Protein AF-A0A841CSE5-F1 (afdb_monomer_lite)

Radius of gyration: 15.15 Å; chains: 1; bounding box: 31×30×45 Å

Sequence (124 aa):
MDRTRLGSWLMITLATVQALAVVLAGPAGSPMVIALALDAAAVGSATWLLRRPTHSRWPLTAWAAGFFGWHVTGLVTLAGIVTTGLDSLFVVAPQRELSTLYQAVLTTAAAFAVHFLLPRPARA

Foldseek 3Di:
DALLLVLLVLQLVLLVVQLVLCVQQNDDDDVNVVSNVLSVVSNVVSVVCVVPVVDQLVVNLVSLVVQLVVLVVLLCCLVVNDDDVCVSRQDSDPDSVVSNVSSVVSNVSSVSSNVSSDDDPDDD

Secondary structure (DSSP, 8-state):
--HHHHHHHHHHHHHHHHHHHHHHHSPTTHHHHHHHHHHHHHHHHHHHHHH-TTS-SHHHHHHHHHHHHHHHHHHHHHTTS---S-HHHH--SSSHHHHHHHHHHHHHHHHHHHHHHSPPPPP-

Structure (mmCIF, N/CA/C/O backbone):
data_AF-A0A84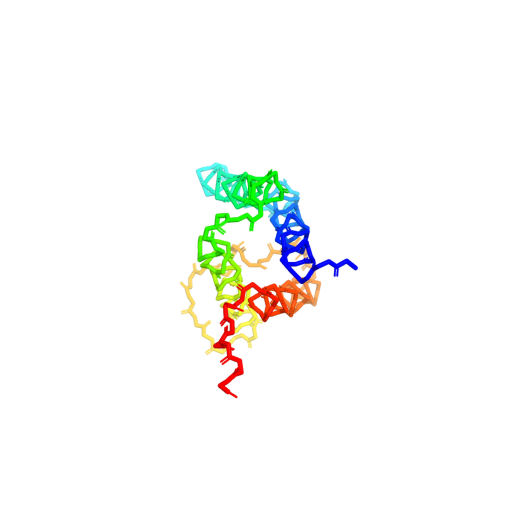1CSE5-F1
#
_entry.id   AF-A0A841CSE5-F1
#
loop_
_atom_site.group_PDB
_atom_site.id
_atom_site.type_symbol
_atom_site.label_atom_id
_atom_site.label_alt_id
_atom_site.label_comp_id
_atom_site.label_asym_id
_atom_site.label_entity_id
_atom_site.label_seq_id
_atom_site.pdbx_PDB_ins_code
_atom_site.Cartn_x
_atom_site.Cartn_y
_atom_site.Cartn_z
_atom_site.occupancy
_atom_site.B_is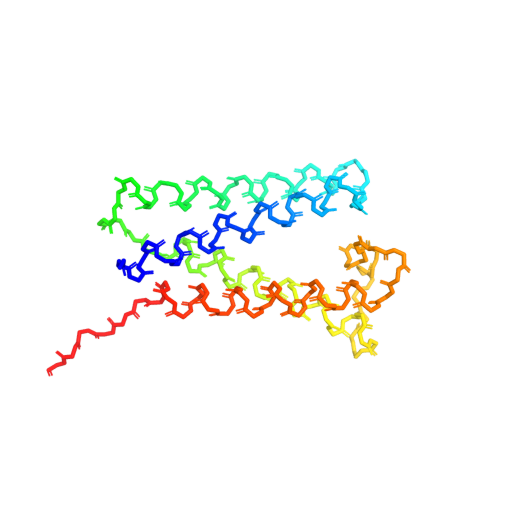o_or_equiv
_atom_site.auth_seq_id
_atom_site.auth_comp_id
_atom_site.auth_asym_id
_atom_site.auth_atom_id
_atom_site.pdbx_PDB_model_num
ATOM 1 N N . MET A 1 1 ? -2.733 1.755 -21.714 1.00 61.09 1 MET A N 1
ATOM 2 C CA . MET A 1 1 ? -1.657 2.238 -20.818 1.00 61.09 1 MET A CA 1
ATOM 3 C C . MET A 1 1 ? -0.687 1.090 -20.567 1.00 61.09 1 MET A C 1
ATOM 5 O O . MET A 1 1 ? -1.157 -0.025 -20.390 1.00 61.09 1 MET A O 1
ATOM 9 N N . ASP A 1 2 ? 0.628 1.326 -20.612 1.00 89.06 2 ASP A N 1
ATOM 10 C CA . ASP A 1 2 ? 1.640 0.295 -20.311 1.00 89.06 2 ASP A CA 1
ATOM 11 C C . ASP A 1 2 ? 1.491 -0.214 -18.860 1.00 89.06 2 ASP A C 1
ATOM 13 O O . ASP A 1 2 ? 1.165 0.563 -17.960 1.00 89.06 2 ASP A O 1
ATOM 17 N N . ARG A 1 3 ? 1.724 -1.510 -18.625 1.00 88.94 3 ARG A N 1
ATOM 18 C CA . ARG A 1 3 ? 1.612 -2.159 -17.308 1.00 88.94 3 ARG A CA 1
ATOM 19 C C . ARG A 1 3 ? 2.498 -1.513 -16.262 1.00 88.94 3 ARG A C 1
ATOM 21 O O . ARG A 1 3 ? 2.065 -1.355 -15.129 1.00 88.94 3 ARG A O 1
ATOM 28 N N . THR A 1 4 ? 3.704 -1.091 -16.632 1.00 91.50 4 THR A N 1
ATOM 29 C CA . THR A 1 4 ? 4.583 -0.381 -15.695 1.00 91.50 4 THR A CA 1
ATOM 30 C C . THR A 1 4 ? 3.977 0.940 -15.266 1.00 91.50 4 THR A C 1
ATOM 32 O O . THR A 1 4 ? 3.993 1.251 -14.084 1.00 91.50 4 THR A O 1
ATOM 35 N N . ARG A 1 5 ? 3.349 1.676 -16.190 1.00 93.50 5 ARG A N 1
ATOM 36 C CA . ARG A 1 5 ? 2.624 2.903 -15.843 1.00 93.50 5 ARG A CA 1
ATOM 37 C C . ARG A 1 5 ? 1.422 2.615 -14.946 1.00 93.50 5 ARG A C 1
ATOM 39 O O . ARG A 1 5 ? 1.216 3.352 -13.992 1.00 93.50 5 ARG A O 1
ATOM 46 N N . LEU A 1 6 ? 0.663 1.548 -15.218 1.00 94.81 6 LEU A N 1
ATOM 47 C CA . LEU A 1 6 ? -0.434 1.095 -14.348 1.00 94.81 6 LEU A CA 1
ATOM 48 C C . LEU A 1 6 ? 0.064 0.759 -12.937 1.00 94.81 6 LEU A C 1
ATOM 50 O O . LEU A 1 6 ? -0.482 1.275 -11.969 1.00 94.81 6 LEU A O 1
ATOM 54 N N . GLY A 1 7 ? 1.125 -0.042 -12.824 1.00 95.12 7 GLY A N 1
ATOM 55 C CA . GLY A 1 7 ? 1.738 -0.394 -11.545 1.00 95.12 7 GLY A CA 1
ATOM 56 C C . GLY A 1 7 ? 2.275 0.824 -10.792 1.00 95.12 7 GLY A C 1
ATOM 57 O O . GLY A 1 7 ? 2.033 0.955 -9.597 1.00 95.12 7 GLY A O 1
ATOM 58 N N . SER A 1 8 ? 2.935 1.758 -11.484 1.00 96.25 8 SER A N 1
ATOM 59 C CA . SER A 1 8 ? 3.413 3.005 -10.880 1.00 96.25 8 SER A CA 1
ATOM 60 C C . SER A 1 8 ? 2.279 3.888 -10.370 1.00 96.25 8 SER A C 1
ATOM 62 O O . SER A 1 8 ? 2.368 4.394 -9.256 1.00 96.25 8 SER A O 1
ATOM 64 N N . TRP A 1 9 ? 1.212 4.071 -11.152 1.00 97.50 9 TRP A N 1
ATOM 65 C CA . TRP A 1 9 ? 0.057 4.848 -10.704 1.00 97.50 9 TRP A CA 1
ATOM 66 C C . TRP A 1 9 ? -0.633 4.199 -9.511 1.00 97.50 9 TRP A C 1
ATOM 68 O O . TRP A 1 9 ? -0.943 4.892 -8.549 1.00 97.50 9 TRP A O 1
ATOM 78 N N . LEU A 1 10 ? -0.786 2.875 -9.530 1.00 97.00 10 LEU A N 1
ATOM 79 C CA . LEU A 1 10 ? -1.369 2.139 -8.414 1.00 97.00 10 LEU A CA 1
ATOM 80 C C . LEU A 1 10 ? -0.531 2.287 -7.137 1.00 97.00 10 LEU A C 1
ATOM 82 O O . LEU A 1 10 ? -1.095 2.477 -6.066 1.00 97.00 10 LEU A O 1
ATOM 86 N N . MET A 1 11 ? 0.800 2.295 -7.252 1.00 97.19 11 MET A N 1
ATOM 87 C CA . MET A 1 11 ? 1.697 2.577 -6.126 1.00 97.19 11 MET A CA 1
ATOM 88 C C . MET A 1 11 ? 1.553 3.993 -5.574 1.00 97.19 11 MET A C 1
ATOM 90 O O . MET A 1 11 ? 1.533 4.167 -4.359 1.00 97.19 11 MET A O 1
ATOM 94 N N . ILE A 1 12 ? 1.423 5.001 -6.442 1.00 98.12 12 ILE A N 1
ATOM 95 C CA . ILE A 1 12 ? 1.171 6.381 -6.005 1.00 98.12 12 ILE A CA 1
ATOM 96 C C . ILE A 1 12 ? -0.162 6.455 -5.261 1.00 98.12 12 ILE A C 1
ATOM 98 O O . ILE A 1 12 ? -0.229 7.053 -4.190 1.00 98.12 12 ILE A O 1
ATOM 102 N N . THR A 1 13 ? -1.208 5.826 -5.799 1.00 98.06 13 THR A N 1
ATOM 103 C CA . THR A 1 13 ? -2.526 5.775 -5.162 1.00 98.06 13 THR A CA 1
ATOM 104 C C . THR A 1 13 ? -2.463 5.088 -3.800 1.00 98.06 13 THR A C 1
ATOM 106 O O . THR A 1 13 ? -2.949 5.660 -2.833 1.00 98.06 13 THR A O 1
ATOM 109 N N . LEU A 1 14 ? -1.823 3.918 -3.697 1.00 97.75 14 LEU A N 1
ATOM 110 C CA . LEU A 1 14 ? -1.644 3.186 -2.437 1.00 97.75 14 LEU A CA 1
ATOM 111 C C . LEU A 1 14 ? -0.963 4.041 -1.368 1.00 97.75 14 LEU A C 1
ATOM 113 O O . LEU A 1 14 ? -1.531 4.251 -0.301 1.00 97.75 14 LEU A O 1
ATOM 117 N N . ALA A 1 15 ? 0.215 4.580 -1.686 1.00 97.88 15 ALA A N 1
ATOM 118 C CA . ALA A 1 15 ? 0.987 5.388 -0.750 1.00 97.88 15 ALA A CA 1
ATOM 119 C C . ALA A 1 15 ? 0.254 6.681 -0.364 1.00 97.88 15 ALA A C 1
ATOM 121 O O . ALA A 1 15 ? 0.327 7.115 0.778 1.00 97.88 15 ALA A O 1
ATOM 122 N N . THR A 1 16 ? -0.506 7.278 -1.285 1.00 98.12 16 THR A N 1
ATOM 123 C CA . THR A 1 16 ? -1.294 8.485 -0.996 1.00 98.12 16 THR A CA 1
ATOM 124 C C . THR A 1 16 ? -2.476 8.174 -0.081 1.00 98.12 16 THR A C 1
ATOM 126 O O . THR A 1 16 ? -2.722 8.906 0.872 1.00 98.12 16 THR A O 1
ATOM 129 N N . VAL A 1 17 ? -3.206 7.086 -0.339 1.00 97.94 17 VAL A N 1
ATOM 130 C CA . VAL A 1 17 ? -4.328 6.667 0.511 1.00 97.94 17 VAL A CA 1
ATOM 131 C C . VAL A 1 17 ? -3.830 6.278 1.905 1.00 97.94 17 VAL A C 1
ATOM 133 O O . VAL A 1 17 ? -4.445 6.681 2.891 1.00 97.94 17 VAL A O 1
ATOM 136 N N . GLN A 1 18 ? -2.695 5.577 2.003 1.00 96.81 18 GLN A N 1
ATOM 137 C CA . GLN A 1 18 ? -2.066 5.274 3.288 1.00 96.81 18 GLN A CA 1
ATOM 138 C C . GLN A 1 18 ? -1.609 6.540 4.018 1.00 96.81 18 GLN A C 1
ATOM 140 O O . GLN A 1 18 ? -1.946 6.706 5.188 1.00 96.81 18 GLN A O 1
ATOM 145 N N . ALA A 1 19 ? -0.933 7.467 3.337 1.00 96.88 19 ALA A N 1
ATOM 146 C CA . ALA A 1 19 ? -0.496 8.724 3.938 1.00 96.88 19 ALA A CA 1
ATOM 147 C C . ALA A 1 19 ? -1.681 9.539 4.480 1.00 96.88 19 ALA A C 1
ATOM 149 O O . ALA A 1 19 ? -1.611 10.084 5.581 1.00 96.88 19 ALA A O 1
ATOM 150 N N . LEU A 1 20 ? -2.799 9.584 3.745 1.00 96.50 20 LEU A N 1
ATOM 151 C CA . LEU A 1 20 ? -4.031 10.217 4.219 1.00 96.50 20 LEU A CA 1
ATOM 152 C C . LEU A 1 20 ? -4.589 9.508 5.457 1.00 96.50 20 LEU A C 1
ATOM 154 O O . LEU A 1 20 ? -4.941 10.180 6.423 1.00 96.50 20 LEU A O 1
ATOM 158 N N . ALA A 1 21 ? -4.629 8.174 5.472 1.00 95.25 21 ALA A N 1
ATOM 159 C CA . ALA A 1 21 ? -5.068 7.416 6.643 1.00 95.25 21 ALA A CA 1
ATOM 160 C C . ALA A 1 21 ? -4.172 7.683 7.867 1.00 95.25 21 ALA A C 1
ATOM 162 O O . ALA A 1 21 ? -4.679 7.892 8.966 1.00 95.25 21 ALA A O 1
ATOM 163 N N . VAL A 1 22 ? -2.853 7.763 7.671 1.00 93.94 22 VAL A N 1
ATOM 164 C CA . VAL A 1 22 ? -1.881 8.098 8.721 1.00 93.94 22 VAL A CA 1
ATOM 165 C C . VAL A 1 22 ? -2.101 9.513 9.261 1.00 93.94 22 VAL A C 1
ATOM 167 O O . VAL A 1 22 ? -2.071 9.706 10.471 1.00 93.94 22 VAL A O 1
ATOM 170 N N . VAL A 1 23 ? -2.356 10.503 8.401 1.00 94.81 23 VAL A N 1
ATOM 171 C CA . VAL A 1 23 ? -2.618 11.887 8.838 1.00 94.81 23 VAL A CA 1
ATOM 172 C C . VAL A 1 23 ? -3.945 12.011 9.584 1.00 94.81 23 VAL A C 1
ATOM 174 O O . VAL A 1 23 ? -4.030 12.759 10.554 1.00 94.81 23 VAL A O 1
ATOM 177 N N . LEU A 1 24 ? -4.983 11.312 9.124 1.00 93.44 24 LEU A N 1
ATOM 178 C CA . LEU A 1 24 ? -6.342 11.469 9.644 1.00 93.44 24 LEU A CA 1
ATOM 179 C C . LEU A 1 24 ? -6.621 10.619 10.887 1.00 93.44 24 LEU A C 1
ATOM 181 O O . LEU A 1 24 ? -7.436 11.013 11.717 1.00 93.44 24 LEU A O 1
ATOM 185 N N . ALA A 1 25 ? -5.983 9.455 10.997 1.00 90.69 25 ALA A N 1
ATOM 186 C CA . ALA A 1 25 ? -6.290 8.461 12.023 1.00 90.69 25 ALA A CA 1
ATOM 187 C C . ALA A 1 25 ? -5.051 7.793 12.636 1.00 90.69 25 ALA A C 1
ATOM 189 O O . ALA A 1 25 ? -5.182 7.014 13.579 1.00 90.69 25 ALA A O 1
ATOM 190 N N . GLY A 1 26 ? -3.856 8.065 12.109 1.00 83.56 26 GLY A N 1
ATOM 191 C CA . GLY A 1 26 ? -2.627 7.437 12.571 1.00 83.56 26 GLY A CA 1
ATOM 192 C C . GLY A 1 26 ? -2.136 7.964 13.925 1.00 83.56 26 GLY A C 1
ATOM 193 O O . GLY A 1 26 ? -2.539 9.033 14.391 1.00 83.56 26 GLY A O 1
ATOM 194 N N . PRO A 1 27 ? -1.223 7.223 14.571 1.00 81.56 27 PRO A N 1
ATOM 195 C CA . PRO A 1 27 ? -0.615 7.634 15.831 1.00 81.56 27 PRO A CA 1
ATOM 196 C C . PRO A 1 27 ? 0.293 8.854 15.642 1.00 81.56 27 PRO A C 1
ATOM 198 O O . PRO A 1 27 ? 1.209 8.835 14.821 1.00 81.56 27 PRO A O 1
ATOM 201 N N . ALA A 1 28 ? 0.093 9.896 16.448 1.00 84.25 28 ALA A N 1
ATOM 202 C CA . ALA A 1 28 ? 0.931 11.092 16.416 1.00 84.25 28 ALA A CA 1
ATOM 203 C C . ALA A 1 28 ? 2.396 10.803 16.809 1.00 84.25 28 ALA A C 1
ATOM 205 O O . ALA A 1 28 ? 2.706 9.848 17.522 1.00 84.25 28 ALA A O 1
ATOM 206 N N . GLY A 1 29 ? 3.310 11.678 16.382 1.00 89.50 29 GLY A N 1
ATOM 207 C CA . GLY A 1 29 ? 4.725 11.618 16.754 1.00 89.50 29 GLY A CA 1
ATOM 208 C C . GLY A 1 29 ? 5.590 10.832 15.768 1.00 89.50 29 GLY A C 1
ATOM 209 O O . GLY A 1 29 ? 5.372 10.877 14.556 1.00 89.50 29 GLY A O 1
ATOM 210 N N . SER A 1 30 ? 6.618 10.145 16.277 1.00 88.81 30 SER A N 1
ATOM 211 C CA . SER A 1 30 ? 7.624 9.485 15.434 1.00 88.81 30 SER A CA 1
ATOM 212 C C . SER A 1 30 ? 7.066 8.417 14.479 1.00 88.81 30 SER A C 1
ATOM 214 O O . SER A 1 30 ? 7.545 8.386 13.344 1.00 88.81 30 SER A O 1
ATOM 216 N N . PRO A 1 31 ? 6.049 7.595 14.824 1.00 88.25 31 PRO A N 1
ATOM 217 C CA . PRO A 1 31 ? 5.530 6.597 13.889 1.00 88.25 31 PRO A CA 1
ATOM 218 C C . PRO A 1 31 ? 4.840 7.230 12.676 1.00 88.25 31 PRO A C 1
ATOM 220 O O . PRO A 1 31 ? 5.062 6.778 11.555 1.00 88.25 31 PRO A O 1
ATOM 223 N N . MET A 1 32 ? 4.078 8.314 12.872 1.00 92.06 32 MET A N 1
ATOM 224 C CA . MET A 1 32 ? 3.490 9.086 11.771 1.00 92.06 32 MET A CA 1
ATOM 225 C C . MET A 1 32 ? 4.570 9.642 10.844 1.00 92.06 32 MET A C 1
ATOM 227 O O . MET A 1 32 ? 4.469 9.488 9.631 1.00 92.06 32 MET A O 1
ATOM 231 N N . VAL A 1 33 ? 5.623 10.253 11.395 1.00 94.25 33 VAL A N 1
ATOM 232 C CA . VAL A 1 33 ? 6.719 10.813 10.584 1.00 94.25 33 VAL A CA 1
ATOM 233 C C . VAL A 1 33 ? 7.403 9.724 9.756 1.00 94.25 33 VAL A C 1
ATOM 235 O O . VAL A 1 33 ? 7.652 9.924 8.569 1.00 94.25 33 VAL A O 1
ATOM 238 N N . ILE A 1 34 ? 7.673 8.562 10.358 1.00 93.94 34 ILE A N 1
ATOM 239 C CA . ILE A 1 34 ? 8.291 7.425 9.666 1.00 93.94 34 ILE A CA 1
ATOM 240 C C . ILE A 1 34 ? 7.373 6.904 8.556 1.00 93.94 34 ILE A C 1
ATOM 242 O O . ILE A 1 34 ? 7.835 6.717 7.432 1.00 93.94 34 ILE A O 1
ATOM 246 N N . ALA A 1 35 ? 6.083 6.710 8.841 1.00 93.44 35 ALA A N 1
ATOM 247 C CA . ALA A 1 35 ? 5.119 6.232 7.855 1.00 93.44 35 ALA A CA 1
ATOM 248 C C . ALA A 1 35 ? 5.024 7.185 6.652 1.00 93.44 35 ALA A C 1
ATOM 250 O O . ALA A 1 35 ? 5.189 6.755 5.513 1.00 93.44 35 ALA A O 1
ATOM 251 N N . LEU A 1 36 ? 4.896 8.493 6.900 1.00 96.69 36 LEU A N 1
ATOM 252 C CA . LEU A 1 36 ? 4.847 9.500 5.838 1.00 96.69 36 LEU A CA 1
ATOM 253 C C . LEU A 1 36 ? 6.145 9.575 5.028 1.00 96.69 36 LEU A C 1
ATOM 255 O O . LEU A 1 36 ? 6.100 9.780 3.815 1.00 96.69 36 LEU A O 1
ATOM 259 N N . ALA A 1 37 ? 7.304 9.392 5.665 1.00 97.44 37 ALA A N 1
ATOM 260 C CA . ALA A 1 37 ? 8.582 9.346 4.960 1.00 97.44 37 ALA A CA 1
ATOM 261 C C . ALA A 1 37 ? 8.676 8.126 4.027 1.00 97.44 37 ALA A C 1
ATOM 263 O O . ALA A 1 37 ? 9.151 8.253 2.895 1.00 97.44 37 ALA A O 1
ATOM 264 N N . LEU A 1 38 ? 8.195 6.960 4.471 1.00 96.75 38 LEU A N 1
ATOM 265 C CA . LEU A 1 38 ? 8.137 5.749 3.651 1.00 96.75 38 LEU A CA 1
ATOM 266 C C . LEU A 1 38 ? 7.148 5.902 2.487 1.00 96.75 38 LEU A C 1
ATOM 268 O O . LEU A 1 38 ? 7.498 5.583 1.349 1.00 96.75 38 LEU A O 1
ATOM 272 N N . ASP A 1 39 ? 5.964 6.466 2.737 1.00 97.50 39 ASP A N 1
ATOM 273 C CA . ASP A 1 39 ? 4.973 6.753 1.694 1.00 97.50 39 ASP A CA 1
ATOM 274 C C . ASP A 1 39 ? 5.538 7.733 0.653 1.00 97.50 39 ASP A C 1
ATOM 276 O O . ASP A 1 39 ? 5.452 7.494 -0.556 1.00 97.50 39 ASP A O 1
ATOM 280 N N . ALA A 1 40 ? 6.210 8.799 1.099 1.00 97.94 40 ALA A N 1
ATOM 281 C CA . ALA A 1 40 ? 6.871 9.756 0.216 1.00 97.94 40 ALA A CA 1
ATOM 282 C C . ALA A 1 40 ? 7.987 9.105 -0.619 1.00 97.94 40 ALA A C 1
ATOM 284 O O . ALA A 1 40 ? 8.106 9.386 -1.815 1.00 97.94 40 ALA A O 1
ATOM 285 N N . ALA A 1 41 ? 8.779 8.202 -0.033 1.00 98.00 41 ALA A N 1
ATOM 286 C CA . ALA A 1 41 ? 9.811 7.455 -0.751 1.00 98.00 41 ALA A CA 1
ATOM 287 C C . ALA A 1 41 ? 9.213 6.517 -1.816 1.00 98.00 41 ALA A C 1
ATOM 289 O O . ALA A 1 41 ? 9.745 6.426 -2.930 1.00 98.00 41 ALA A O 1
ATOM 290 N N . ALA A 1 42 ? 8.084 5.867 -1.519 1.00 97.69 42 ALA A N 1
ATOM 291 C CA . ALA A 1 42 ? 7.356 5.036 -2.475 1.00 97.69 42 ALA A CA 1
ATOM 292 C C . ALA A 1 42 ? 6.792 5.872 -3.640 1.00 97.69 42 ALA A C 1
ATOM 294 O O . ALA A 1 42 ? 7.009 5.528 -4.808 1.00 97.69 42 ALA A O 1
ATOM 295 N N . VAL A 1 43 ? 6.154 7.015 -3.353 1.00 97.94 43 VAL A N 1
ATOM 296 C CA . VAL A 1 43 ? 5.660 7.962 -4.374 1.00 97.94 43 VAL A CA 1
ATOM 297 C C . VAL A 1 43 ? 6.809 8.516 -5.217 1.00 97.94 43 VAL A C 1
ATOM 299 O O . VAL A 1 43 ? 6.707 8.576 -6.447 1.00 97.94 43 VAL A O 1
ATOM 302 N N . GLY A 1 44 ? 7.923 8.889 -4.584 1.00 97.06 44 GLY A N 1
ATOM 303 C CA . GLY A 1 44 ? 9.128 9.365 -5.261 1.00 97.06 44 GLY A CA 1
ATOM 304 C C . GLY A 1 44 ? 9.695 8.313 -6.212 1.00 97.06 44 GLY A C 1
ATOM 305 O O . GLY A 1 44 ? 9.959 8.613 -7.377 1.00 97.06 44 GLY A O 1
ATOM 306 N N . SER A 1 45 ? 9.781 7.059 -5.758 1.00 96.19 45 SER A N 1
ATOM 307 C CA . SER A 1 45 ? 10.219 5.918 -6.573 1.00 96.19 45 SER A CA 1
ATOM 308 C C . SER A 1 45 ? 9.297 5.693 -7.776 1.00 96.19 45 SER A C 1
ATOM 310 O O . SER A 1 45 ? 9.769 5.504 -8.899 1.00 96.19 45 SER A O 1
ATOM 312 N N . ALA A 1 46 ? 7.978 5.759 -7.570 1.00 96.56 46 ALA A N 1
ATOM 313 C CA . ALA A 1 46 ? 6.994 5.576 -8.635 1.00 96.56 46 ALA A CA 1
ATOM 314 C C . ALA A 1 46 ? 7.063 6.703 -9.669 1.00 96.56 46 ALA A C 1
ATOM 316 O O . ALA A 1 46 ? 7.088 6.444 -10.873 1.00 96.56 46 ALA A O 1
ATOM 317 N N . THR A 1 47 ? 7.157 7.948 -9.200 1.00 96.06 47 THR A N 1
ATOM 318 C CA . THR A 1 47 ? 7.285 9.143 -10.042 1.00 96.06 47 THR A CA 1
ATOM 319 C C . THR A 1 47 ? 8.579 9.111 -10.848 1.00 96.06 47 THR A C 1
ATOM 321 O O . THR A 1 47 ? 8.588 9.446 -12.034 1.00 96.06 47 THR A O 1
ATOM 324 N N . TRP A 1 48 ? 9.676 8.675 -10.229 1.00 94.62 48 TRP A N 1
ATOM 325 C CA . TRP A 1 48 ? 10.954 8.512 -10.909 1.00 94.62 48 TRP A CA 1
ATOM 326 C C . TRP A 1 48 ? 10.873 7.464 -12.023 1.00 94.62 48 TRP A C 1
ATOM 328 O O . TRP A 1 48 ? 11.279 7.755 -13.150 1.00 94.62 48 TRP A O 1
ATOM 338 N N . LEU A 1 49 ? 10.258 6.304 -11.762 1.00 93.56 49 LEU A N 1
ATOM 339 C CA . LEU A 1 49 ? 10.059 5.266 -12.778 1.00 93.56 49 LEU A CA 1
ATOM 340 C C . LEU A 1 49 ? 9.130 5.730 -13.913 1.00 93.56 49 LEU A C 1
ATOM 342 O O . LEU A 1 49 ? 9.401 5.445 -15.077 1.00 93.56 49 LEU A O 1
ATOM 346 N N . LEU A 1 50 ? 8.076 6.499 -13.611 1.00 94.38 50 LEU A N 1
ATOM 347 C CA . LEU A 1 50 ? 7.202 7.094 -14.632 1.00 94.38 50 LEU A CA 1
ATOM 348 C C . LEU A 1 50 ? 7.963 8.045 -15.564 1.00 94.38 50 LEU A C 1
ATOM 350 O O . LEU A 1 50 ? 7.697 8.069 -16.766 1.00 94.38 50 LEU A O 1
ATOM 354 N N . ARG A 1 51 ? 8.914 8.814 -15.022 1.00 94.25 51 ARG A N 1
ATOM 355 C CA . ARG A 1 51 ? 9.770 9.726 -15.797 1.00 94.25 51 ARG A CA 1
ATOM 356 C C . ARG A 1 51 ? 10.876 8.995 -16.558 1.00 94.25 51 ARG A C 1
ATOM 358 O O . ARG A 1 51 ? 11.344 9.508 -17.570 1.00 94.25 51 ARG A O 1
ATOM 365 N N . ARG A 1 52 ? 11.312 7.825 -16.081 1.00 91.75 52 ARG A N 1
ATOM 366 C CA . ARG A 1 52 ? 12.400 7.033 -16.673 1.00 91.75 52 ARG A CA 1
ATOM 367 C C . ARG A 1 52 ? 12.034 5.541 -16.758 1.00 91.75 52 ARG A C 1
ATOM 369 O O . ARG A 1 52 ? 12.584 4.729 -16.015 1.00 91.75 52 ARG A O 1
ATOM 376 N N . PRO A 1 53 ? 11.142 5.150 -17.687 1.00 85.81 53 PRO A N 1
ATOM 377 C CA . PRO A 1 53 ? 10.553 3.805 -17.723 1.00 85.81 53 PRO A CA 1
ATOM 378 C C . PRO A 1 53 ? 11.533 2.684 -18.107 1.00 85.81 53 PRO A C 1
ATOM 380 O O . PRO A 1 53 ? 11.195 1.510 -17.976 1.00 85.81 53 PRO A O 1
ATOM 383 N N . THR A 1 54 ? 12.732 3.031 -18.583 1.00 85.31 54 THR A N 1
ATOM 384 C CA . THR A 1 54 ? 13.815 2.087 -18.904 1.00 85.31 54 THR A CA 1
ATOM 385 C C . THR A 1 54 ? 14.581 1.604 -17.671 1.00 85.31 54 THR A C 1
ATOM 387 O O . THR A 1 54 ? 15.338 0.641 -17.769 1.00 85.31 54 THR A O 1
ATOM 390 N N . HIS A 1 55 ? 14.404 2.249 -16.514 1.00 86.44 55 HIS A N 1
ATOM 391 C CA . HIS A 1 55 ? 15.052 1.833 -15.273 1.00 86.44 55 HIS A CA 1
ATOM 392 C C . HIS A 1 55 ? 14.441 0.549 -14.699 1.00 86.44 55 HIS A C 1
ATOM 394 O O . HIS A 1 55 ? 13.320 0.144 -15.018 1.00 86.44 55 HIS A O 1
ATOM 400 N N . SER A 1 56 ? 15.203 -0.086 -13.806 1.00 88.81 56 SER A N 1
ATOM 401 C CA . SER A 1 56 ? 14.768 -1.284 -13.093 1.00 88.81 56 SER A CA 1
ATOM 402 C C . SER A 1 56 ? 13.464 -1.042 -12.333 1.00 88.81 56 SER A C 1
ATOM 404 O O . SER A 1 56 ? 13.327 -0.076 -11.583 1.00 88.81 56 SER A O 1
ATOM 406 N N . ARG A 1 57 ? 12.518 -1.969 -12.501 1.00 91.25 57 ARG A N 1
ATOM 407 C CA . ARG A 1 57 ? 11.212 -1.961 -11.824 1.00 91.25 57 ARG A CA 1
ATOM 408 C C . ARG A 1 57 ? 11.288 -2.533 -10.409 1.00 91.25 57 ARG A C 1
ATOM 410 O O . ARG A 1 57 ? 10.361 -2.341 -9.631 1.00 91.25 57 ARG A O 1
ATOM 417 N N . TRP A 1 58 ? 12.395 -3.201 -10.069 1.00 91.69 58 TRP A N 1
ATOM 418 C CA . TRP A 1 58 ? 12.579 -3.899 -8.796 1.00 91.69 58 TRP A CA 1
ATOM 419 C C . TRP A 1 58 ? 12.320 -3.053 -7.551 1.00 91.69 58 TRP A C 1
ATOM 421 O O . TRP A 1 58 ? 11.612 -3.553 -6.679 1.00 91.69 58 TRP A O 1
ATOM 431 N N . PRO A 1 59 ? 12.798 -1.795 -7.453 1.00 91.38 59 PRO A N 1
ATOM 432 C CA . PRO A 1 59 ? 12.490 -0.959 -6.297 1.00 91.38 59 PRO A CA 1
ATOM 433 C C . PRO A 1 59 ? 10.982 -0.799 -6.090 1.00 91.38 59 PRO A C 1
ATOM 435 O O . PRO A 1 59 ? 10.490 -0.869 -4.971 1.00 91.38 59 PRO A O 1
ATOM 438 N N . LEU A 1 60 ? 10.228 -0.648 -7.181 1.00 95.06 60 LEU A N 1
ATOM 439 C CA . LEU A 1 60 ? 8.785 -0.461 -7.118 1.00 95.06 60 LEU A CA 1
ATOM 440 C C . LEU A 1 60 ? 8.031 -1.759 -6.826 1.00 95.06 60 LEU A C 1
ATOM 442 O O . LEU A 1 60 ? 7.055 -1.741 -6.082 1.00 95.06 60 LEU A O 1
ATOM 446 N N . THR A 1 61 ? 8.516 -2.887 -7.345 1.00 95.50 61 THR A N 1
ATOM 447 C CA . THR A 1 61 ? 8.020 -4.216 -6.967 1.00 95.50 61 THR A CA 1
ATOM 448 C C . THR A 1 61 ? 8.236 -4.485 -5.477 1.00 95.50 61 THR A C 1
ATOM 450 O O . THR A 1 61 ? 7.337 -5.005 -4.821 1.00 95.50 61 THR A O 1
ATOM 453 N N . ALA A 1 62 ? 9.396 -4.108 -4.930 1.00 95.69 62 ALA A N 1
ATOM 454 C CA . ALA A 1 62 ? 9.703 -4.259 -3.510 1.00 95.69 62 ALA A CA 1
ATOM 455 C C . ALA A 1 62 ? 8.780 -3.398 -2.637 1.00 95.69 62 ALA A C 1
ATOM 457 O O . ALA A 1 62 ? 8.226 -3.907 -1.666 1.00 95.69 62 ALA A O 1
ATOM 458 N N . TRP A 1 63 ? 8.536 -2.139 -3.022 1.00 97.25 63 TRP A N 1
ATOM 459 C CA . TRP A 1 63 ? 7.541 -1.303 -2.346 1.00 97.25 63 TRP A CA 1
ATOM 460 C C . TRP A 1 63 ? 6.153 -1.942 -2.375 1.00 97.25 63 TRP A C 1
ATOM 462 O O . TRP A 1 63 ? 5.540 -2.103 -1.326 1.00 97.25 63 TRP A O 1
ATOM 472 N N . ALA A 1 64 ? 5.681 -2.368 -3.548 1.00 97.25 64 ALA A N 1
ATOM 473 C CA . ALA A 1 64 ? 4.374 -3.006 -3.689 1.00 97.25 64 ALA A CA 1
ATOM 474 C C . ALA A 1 64 ? 4.236 -4.257 -2.803 1.00 97.25 64 ALA A C 1
ATOM 476 O O . ALA A 1 64 ? 3.212 -4.444 -2.150 1.00 97.25 64 ALA A O 1
ATOM 477 N N . ALA A 1 65 ? 5.283 -5.084 -2.734 1.00 97.56 65 ALA A N 1
ATOM 478 C CA . ALA A 1 65 ? 5.319 -6.253 -1.862 1.00 97.56 65 ALA A CA 1
ATOM 479 C C . ALA A 1 65 ? 5.320 -5.869 -0.372 1.00 97.56 65 ALA A C 1
ATOM 481 O O . ALA A 1 65 ? 4.649 -6.522 0.424 1.00 97.56 65 ALA A O 1
ATOM 482 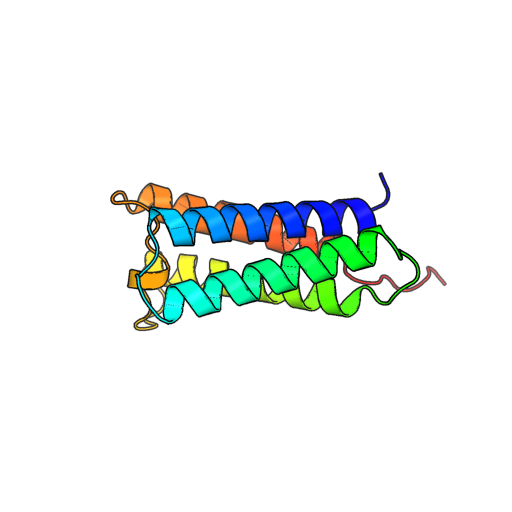N N . GLY A 1 66 ? 6.019 -4.792 0.001 1.00 97.81 66 GLY A N 1
ATOM 483 C CA . GLY A 1 66 ? 6.004 -4.240 1.356 1.00 97.81 66 GLY A CA 1
ATOM 484 C C . GLY A 1 66 ? 4.612 -3.767 1.781 1.00 97.81 66 GLY A C 1
ATOM 485 O O . GLY A 1 66 ? 4.132 -4.179 2.833 1.00 97.81 66 GLY A O 1
ATOM 486 N N . PHE A 1 67 ? 3.924 -2.988 0.937 1.00 97.88 67 PHE A N 1
ATOM 487 C CA . PHE A 1 67 ? 2.532 -2.578 1.176 1.00 97.88 67 PHE A CA 1
ATOM 488 C C . PHE A 1 67 ? 1.597 -3.785 1.281 1.00 97.88 67 PHE A C 1
ATOM 490 O O . PHE A 1 67 ? 0.771 -3.849 2.187 1.00 97.88 67 PHE A O 1
ATOM 497 N N . PHE A 1 68 ? 1.748 -4.770 0.391 1.00 98.38 68 PHE A N 1
ATOM 498 C CA . PHE A 1 68 ? 0.974 -6.007 0.458 1.00 98.38 68 PHE A CA 1
ATOM 499 C C . PHE A 1 68 ? 1.169 -6.710 1.807 1.00 98.38 68 PHE A C 1
ATOM 501 O O . PHE A 1 68 ? 0.193 -7.008 2.489 1.00 98.38 68 PHE A O 1
ATOM 508 N N . GLY A 1 69 ? 2.419 -6.920 2.226 1.00 97.62 69 GLY A N 1
ATOM 509 C CA . GLY A 1 69 ? 2.731 -7.547 3.510 1.00 97.62 69 GLY A CA 1
ATOM 510 C C . GLY A 1 69 ? 2.195 -6.756 4.705 1.00 97.62 69 GLY A C 1
ATOM 511 O O . GLY A 1 69 ? 1.630 -7.348 5.625 1.00 97.62 69 GLY A O 1
ATOM 512 N N . TRP A 1 70 ? 2.312 -5.427 4.676 1.00 97.06 70 TRP A N 1
ATOM 513 C CA . TRP A 1 70 ? 1.796 -4.542 5.721 1.00 97.06 70 TRP A CA 1
ATOM 514 C C . TRP A 1 70 ? 0.279 -4.673 5.884 1.00 97.06 70 TRP A C 1
ATOM 516 O O . TRP A 1 70 ? -0.206 -4.934 6.985 1.00 97.06 70 TRP A O 1
ATOM 526 N N . HIS A 1 71 ? -0.473 -4.585 4.785 1.00 97.75 71 HIS A N 1
ATOM 527 C CA . HIS A 1 71 ? -1.932 -4.655 4.839 1.00 97.75 71 HIS A CA 1
ATOM 528 C C . HIS A 1 71 ? -2.460 -6.065 5.126 1.00 97.75 71 HIS A C 1
ATOM 530 O O . HIS A 1 71 ? -3.448 -6.208 5.847 1.00 97.75 71 HIS A O 1
ATOM 536 N N . VAL A 1 72 ? -1.773 -7.118 4.665 1.00 98.06 72 VAL A N 1
ATOM 537 C CA . VAL A 1 72 ? -2.068 -8.498 5.085 1.00 98.06 72 VAL A CA 1
ATOM 538 C C . VAL A 1 72 ? -1.862 -8.656 6.587 1.00 98.06 72 VAL A C 1
ATOM 540 O O . VAL A 1 72 ? -2.724 -9.222 7.255 1.00 98.06 72 VAL A O 1
ATOM 543 N N . THR A 1 73 ? -0.764 -8.124 7.132 1.00 97.44 73 THR A N 1
ATOM 544 C CA . THR A 1 73 ? -0.500 -8.141 8.580 1.00 97.44 73 THR A CA 1
ATOM 545 C C . THR A 1 73 ? -1.617 -7.428 9.342 1.00 97.44 73 THR A C 1
ATOM 547 O O . THR A 1 73 ? -2.114 -7.952 10.341 1.00 97.44 73 THR A O 1
ATOM 550 N N . GLY A 1 74 ? -2.079 -6.284 8.828 1.00 96.25 74 GLY A N 1
ATOM 551 C CA . GLY A 1 74 ? -3.227 -5.573 9.376 1.00 96.25 74 GLY A CA 1
ATOM 552 C C . GLY A 1 74 ? -4.509 -6.400 9.351 1.00 96.25 74 GLY A C 1
ATOM 553 O O . GLY A 1 74 ? -5.180 -6.497 10.373 1.00 96.25 74 GLY A O 1
ATOM 554 N N . LEU A 1 75 ? -4.825 -7.062 8.233 1.00 96.69 75 LEU A N 1
ATOM 555 C CA . LEU A 1 75 ? -5.994 -7.943 8.123 1.00 96.69 75 LEU A CA 1
ATOM 556 C C . LEU A 1 75 ? -5.969 -9.073 9.148 1.00 96.69 75 LEU A C 1
ATOM 558 O O . LEU A 1 75 ? -6.949 -9.269 9.862 1.00 96.69 75 LEU A O 1
ATOM 562 N N . VAL A 1 76 ? -4.866 -9.820 9.227 1.00 96.56 76 VAL A N 1
ATOM 563 C CA . VAL A 1 76 ? -4.785 -10.979 10.128 1.00 96.56 76 VAL A CA 1
ATOM 564 C C . VAL A 1 76 ? -4.758 -10.557 11.598 1.00 96.56 76 VAL A C 1
ATOM 566 O O . VAL A 1 76 ? -5.305 -11.272 12.436 1.00 96.56 76 VAL A O 1
ATOM 569 N N . THR A 1 77 ? -4.206 -9.376 11.904 1.00 95.56 77 THR A N 1
ATOM 570 C CA . THR A 1 77 ? -4.258 -8.781 13.249 1.00 95.56 77 THR A CA 1
ATOM 571 C C . THR A 1 77 ? -5.690 -8.372 13.594 1.00 95.56 77 THR A C 1
ATOM 573 O O . THR A 1 77 ? -6.250 -8.820 14.592 1.00 95.56 77 THR A O 1
ATOM 576 N N . LEU A 1 78 ? -6.353 -7.608 12.719 1.00 94.44 78 LEU A N 1
ATOM 577 C CA . LEU A 1 78 ? -7.740 -7.177 12.915 1.00 94.44 78 LEU A CA 1
ATOM 578 C C . LEU A 1 78 ? -8.750 -8.329 12.859 1.00 94.44 78 LEU A C 1
ATOM 580 O O . LEU A 1 78 ? -9.858 -8.167 13.362 1.00 94.44 78 LEU A O 1
ATOM 584 N N . ALA A 1 79 ? -8.404 -9.486 12.300 1.00 92.19 79 ALA A N 1
ATOM 585 C CA . ALA A 1 79 ? -9.215 -10.700 12.367 1.00 92.19 79 ALA A CA 1
ATOM 586 C C . ALA A 1 79 ? -8.987 -11.510 13.661 1.00 92.19 79 ALA A C 1
ATOM 588 O O . ALA A 1 79 ? -9.723 -12.457 13.918 1.00 92.19 79 ALA A O 1
ATOM 589 N N . GLY A 1 80 ? -7.988 -11.153 14.478 1.00 92.38 80 GLY A N 1
ATOM 590 C CA . GLY A 1 80 ? -7.614 -11.901 15.683 1.00 92.38 80 GLY A CA 1
ATOM 591 C C . GLY A 1 80 ? -6.880 -13.216 15.398 1.00 92.38 80 GLY A C 1
ATOM 592 O 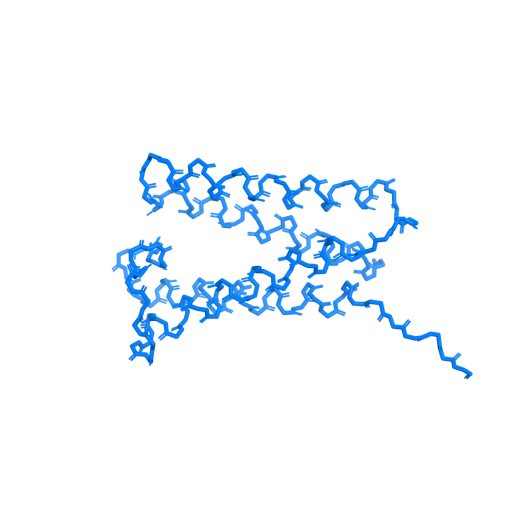O . GLY A 1 80 ? -6.843 -14.088 16.259 1.00 92.38 80 GLY A O 1
ATOM 593 N N . ILE A 1 81 ? -6.318 -13.376 14.195 1.00 94.81 81 ILE A N 1
ATOM 594 C CA . ILE A 1 81 ? -5.582 -14.582 13.781 1.00 94.81 81 ILE A CA 1
ATOM 595 C C . ILE A 1 81 ? -4.133 -14.526 14.283 1.00 94.81 81 ILE A C 1
ATOM 597 O O . ILE A 1 81 ? -3.573 -15.549 14.669 1.00 94.81 81 ILE A O 1
ATOM 601 N N . VAL A 1 82 ? -3.521 -13.336 14.272 1.00 93.19 82 VAL A N 1
ATOM 602 C CA . VAL A 1 82 ? -2.133 -13.109 14.703 1.00 93.19 82 VAL A CA 1
ATOM 603 C C . VAL A 1 82 ? -2.080 -11.942 15.679 1.00 93.19 82 VAL A C 1
ATOM 605 O O . VAL A 1 82 ? -2.632 -10.881 15.407 1.00 93.19 82 VAL A O 1
ATOM 608 N N . THR A 1 83 ? -1.353 -12.110 16.781 1.00 90.75 83 THR A N 1
ATOM 609 C CA . THR A 1 83 ? -1.077 -11.026 17.729 1.00 90.75 83 THR A CA 1
ATOM 610 C C . THR A 1 83 ? 0.276 -10.407 17.406 1.00 90.75 83 THR A C 1
ATOM 612 O O . THR A 1 83 ? 1.308 -11.064 17.533 1.00 90.75 83 THR A O 1
ATOM 615 N N . THR A 1 84 ? 0.279 -9.146 16.981 1.00 90.12 84 THR A N 1
ATOM 616 C CA . THR A 1 84 ? 1.509 -8.422 16.613 1.00 90.12 84 THR A CA 1
ATOM 617 C C . THR A 1 84 ? 1.912 -7.371 17.645 1.00 90.12 84 THR A C 1
ATOM 619 O O . THR A 1 84 ? 3.054 -6.921 17.638 1.00 90.12 84 THR A O 1
ATOM 622 N N . GLY A 1 85 ? 0.988 -6.967 18.526 1.00 90.12 85 GLY A N 1
ATOM 623 C CA . GLY A 1 85 ? 1.170 -5.804 19.399 1.00 90.12 85 GLY A CA 1
ATOM 624 C C . GLY A 1 85 ? 1.130 -4.472 18.639 1.00 90.12 85 GLY A C 1
ATOM 625 O O . GLY A 1 85 ? 1.478 -3.438 19.202 1.00 90.12 85 GLY A O 1
ATOM 626 N N . LEU A 1 86 ? 0.726 -4.496 17.364 1.00 89.25 86 LEU A N 1
ATOM 627 C CA . LEU A 1 86 ? 0.658 -3.341 16.466 1.00 89.25 86 LEU A CA 1
ATOM 628 C C . LEU A 1 86 ? -0.786 -2.971 16.108 1.00 89.25 86 LEU A C 1
ATOM 630 O O . LEU A 1 86 ? -1.017 -2.231 15.159 1.00 89.25 86 LEU A O 1
ATOM 634 N N . ASP A 1 87 ? -1.767 -3.481 16.849 1.00 89.50 87 ASP A N 1
ATOM 635 C CA . ASP A 1 87 ? -3.198 -3.325 16.591 1.00 89.50 87 ASP A CA 1
ATOM 636 C C . ASP A 1 87 ? -3.593 -1.859 16.357 1.00 89.50 87 ASP A C 1
ATOM 638 O O . ASP A 1 87 ? -4.311 -1.543 15.408 1.00 89.50 87 ASP A O 1
ATOM 642 N N . SER A 1 88 ? -3.046 -0.945 17.163 1.00 88.50 88 SER A N 1
ATOM 643 C CA . SER A 1 88 ? -3.289 0.497 17.053 1.00 88.50 88 SER A CA 1
ATOM 644 C C . SER A 1 88 ? -2.779 1.122 15.752 1.00 88.50 88 SER A C 1
ATOM 646 O O . SER A 1 88 ? -3.269 2.177 15.366 1.00 88.50 88 SER A O 1
ATOM 648 N N . LEU A 1 89 ? -1.831 0.489 15.054 1.00 90.12 89 LEU A N 1
ATOM 649 C CA . LEU A 1 89 ? -1.315 0.955 13.762 1.00 90.12 89 LEU A CA 1
ATOM 650 C C . LEU A 1 89 ? -2.216 0.552 12.589 1.00 90.12 89 LEU A C 1
ATOM 652 O O . LEU A 1 89 ? -2.089 1.104 11.498 1.00 90.12 89 LEU A O 1
ATOM 656 N N . PHE A 1 90 ? -3.109 -0.420 12.794 1.00 93.12 90 PHE A N 1
ATOM 657 C CA . PHE A 1 90 ? -3.979 -0.954 11.744 1.00 93.12 90 PHE A CA 1
ATOM 658 C C . PHE A 1 90 ? -5.414 -0.430 11.809 1.00 93.12 90 PHE A C 1
ATOM 660 O O . PHE A 1 90 ? -6.164 -0.608 10.843 1.00 93.12 90 PHE A O 1
ATOM 667 N N . VAL A 1 91 ? -5.788 0.218 12.913 1.00 92.69 91 VAL A N 1
ATOM 668 C CA . VAL A 1 91 ? -7.083 0.879 13.089 1.00 92.69 91 VAL A CA 1
ATOM 669 C C . VAL A 1 91 ? -7.032 2.263 12.446 1.00 92.69 91 VAL A C 1
ATOM 671 O O . VAL A 1 91 ? -6.297 3.134 12.893 1.00 92.69 91 VAL A O 1
ATOM 674 N N . VAL A 1 92 ? -7.836 2.469 11.402 1.00 93.00 92 VAL A N 1
ATOM 675 C CA . VAL A 1 92 ? -7.925 3.744 10.658 1.00 93.00 92 VAL A CA 1
ATOM 676 C C . VAL A 1 92 ? -9.287 4.427 10.811 1.00 93.00 92 VAL A C 1
ATOM 678 O O . VAL A 1 92 ? -9.515 5.502 10.264 1.00 93.00 92 VAL A O 1
ATOM 681 N N . ALA A 1 93 ? -10.213 3.794 11.531 1.00 91.75 93 ALA A N 1
ATOM 682 C CA . ALA A 1 93 ? -11.547 4.308 11.809 1.00 91.75 93 ALA A CA 1
ATOM 683 C C . ALA A 1 93 ? -12.095 3.714 13.120 1.00 91.75 93 ALA A C 1
ATOM 685 O O . ALA A 1 93 ? -11.700 2.602 13.484 1.00 91.75 93 ALA A O 1
ATOM 686 N N . PRO A 1 94 ? -13.048 4.389 13.796 1.00 88.38 94 PRO A N 1
ATOM 687 C CA . PRO A 1 94 ? -13.684 3.864 15.007 1.00 88.38 94 PRO A CA 1
ATOM 688 C C . PRO A 1 94 ? -14.396 2.522 14.784 1.00 88.38 94 PRO A C 1
ATOM 690 O O . PRO A 1 94 ? -14.428 1.676 15.673 1.00 88.38 94 PRO A O 1
ATOM 693 N N . GLN A 1 95 ? -14.966 2.320 13.592 1.00 93.19 95 GLN A N 1
ATOM 694 C CA . GLN A 1 95 ? -15.603 1.069 13.194 1.00 93.19 95 GLN A CA 1
ATOM 695 C C . GLN A 1 95 ? -14.551 0.076 12.684 1.00 93.19 95 GLN A C 1
ATOM 697 O O . GLN A 1 95 ? -13.822 0.344 11.720 1.00 93.19 95 GLN A O 1
ATOM 702 N N . ARG A 1 96 ? -14.494 -1.108 13.301 1.00 90.69 96 ARG A N 1
ATOM 703 C CA . ARG A 1 96 ? -13.544 -2.170 12.934 1.00 90.69 96 ARG A CA 1
ATOM 704 C C . ARG A 1 96 ? -13.767 -2.667 11.507 1.00 90.69 96 ARG A C 1
ATOM 706 O O . ARG A 1 96 ? -12.799 -3.013 10.828 1.00 90.69 96 ARG A O 1
ATOM 713 N N . GLU A 1 97 ? -15.009 -2.660 11.028 1.00 94.38 97 GLU A N 1
ATOM 714 C CA . GLU A 1 97 ? -15.360 -3.055 9.662 1.00 94.38 97 GLU A CA 1
ATOM 715 C C . GLU A 1 97 ? -14.690 -2.145 8.631 1.00 94.38 97 GLU A C 1
ATOM 717 O O . GLU A 1 97 ? -14.155 -2.635 7.639 1.00 94.38 97 GLU A O 1
ATOM 722 N N . LEU A 1 98 ? -14.646 -0.833 8.887 1.00 94.75 98 LEU A N 1
ATOM 723 C CA . LEU A 1 98 ? -13.999 0.130 7.993 1.00 94.75 98 LEU A CA 1
ATOM 724 C C . LEU A 1 98 ? -12.485 -0.062 7.959 1.00 94.75 98 LEU A C 1
ATOM 726 O O . LEU A 1 98 ? -11.891 -0.034 6.882 1.00 94.75 98 LEU A O 1
ATOM 730 N N . SER A 1 99 ? -11.867 -0.324 9.113 1.00 95.81 99 SER A N 1
ATOM 731 C CA . SER A 1 99 ? -10.437 -0.643 9.164 1.00 95.81 99 SER A CA 1
ATOM 732 C C . SER A 1 99 ? -10.137 -1.944 8.416 1.00 95.81 99 SER A C 1
ATOM 734 O O . SER A 1 99 ? -9.213 -1.998 7.613 1.00 95.81 99 SER A O 1
ATOM 736 N N . THR A 1 100 ? -10.972 -2.969 8.583 1.00 95.62 100 THR A N 1
ATOM 737 C CA . THR A 1 100 ? -10.833 -4.247 7.866 1.00 95.62 100 THR A CA 1
ATOM 738 C C . THR A 1 100 ? -10.993 -4.065 6.356 1.00 95.62 100 THR A C 1
ATOM 740 O O . THR A 1 100 ? -10.182 -4.578 5.585 1.00 95.62 100 THR A O 1
ATOM 743 N N . LEU A 1 101 ? -11.992 -3.290 5.921 1.00 96.88 101 LEU A N 1
ATOM 744 C CA . LEU A 1 101 ? -12.213 -2.966 4.514 1.00 96.88 101 LEU A CA 1
ATOM 745 C C . LEU A 1 101 ? -11.024 -2.204 3.920 1.00 96.88 101 LEU A C 1
ATOM 747 O O . LEU A 1 101 ? -10.563 -2.553 2.836 1.00 96.88 101 LEU A O 1
ATOM 751 N N . TYR A 1 102 ? -10.498 -1.208 4.637 1.00 97.19 102 TYR A N 1
ATOM 752 C CA . TYR A 1 102 ? -9.295 -0.476 4.242 1.00 97.19 102 TYR A CA 1
ATOM 753 C C . TYR A 1 102 ? -8.116 -1.429 4.005 1.00 97.19 102 TYR A C 1
ATOM 755 O O . TYR A 1 102 ? -7.524 -1.415 2.923 1.00 97.19 102 TYR A O 1
ATOM 763 N N . GLN A 1 103 ? -7.825 -2.311 4.970 1.00 97.69 103 GLN A N 1
ATOM 764 C CA . GLN A 1 103 ? -6.732 -3.275 4.837 1.00 97.69 103 GLN A CA 1
ATOM 765 C C . GLN A 1 103 ? -6.981 -4.245 3.664 1.00 97.69 103 GLN A C 1
ATOM 767 O O . GLN A 1 103 ? -6.063 -4.531 2.898 1.00 97.69 103 GLN A O 1
ATOM 772 N N . ALA A 1 104 ? -8.218 -4.709 3.453 1.00 97.81 104 ALA A N 1
ATOM 773 C CA . ALA A 1 104 ?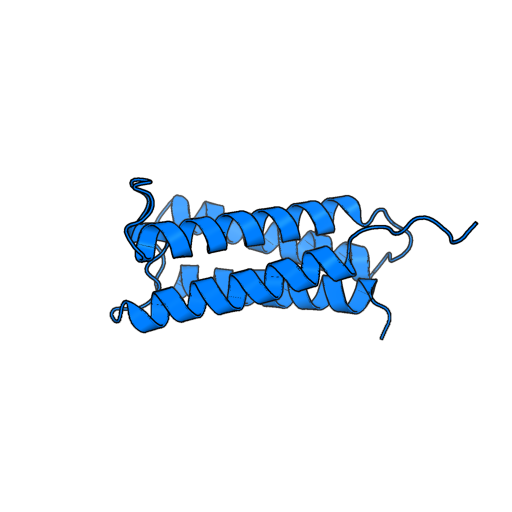 -8.576 -5.611 2.351 1.00 97.81 104 ALA A CA 1
ATOM 774 C C . ALA A 1 104 ? -8.396 -4.970 0.969 1.00 97.81 104 ALA A C 1
ATOM 776 O O . ALA A 1 104 ? -7.803 -5.570 0.063 1.00 97.81 104 ALA A O 1
ATOM 777 N N . VAL A 1 105 ? -8.881 -3.738 0.805 1.00 98.12 105 VAL A N 1
ATOM 778 C CA . VAL A 1 105 ? -8.780 -2.996 -0.454 1.00 98.12 105 VAL A CA 1
ATOM 779 C C . VAL A 1 105 ? -7.320 -2.692 -0.769 1.00 98.12 105 VAL A C 1
ATOM 781 O O . VAL A 1 105 ? -6.878 -2.958 -1.889 1.00 98.12 105 VAL A O 1
ATOM 784 N N . LEU A 1 106 ? -6.548 -2.204 0.208 1.00 98.12 106 LEU A N 1
ATOM 785 C CA . LEU A 1 106 ? -5.150 -1.847 -0.030 1.00 98.12 106 LEU A CA 1
ATOM 786 C C . LEU A 1 106 ? -4.277 -3.088 -0.236 1.00 98.12 106 LEU A C 1
ATOM 788 O O . LEU A 1 106 ? -3.416 -3.074 -1.112 1.00 98.12 106 LEU A O 1
ATOM 792 N N . THR A 1 107 ? -4.560 -4.196 0.457 1.00 98.31 107 THR A N 1
ATOM 793 C CA . THR A 1 107 ?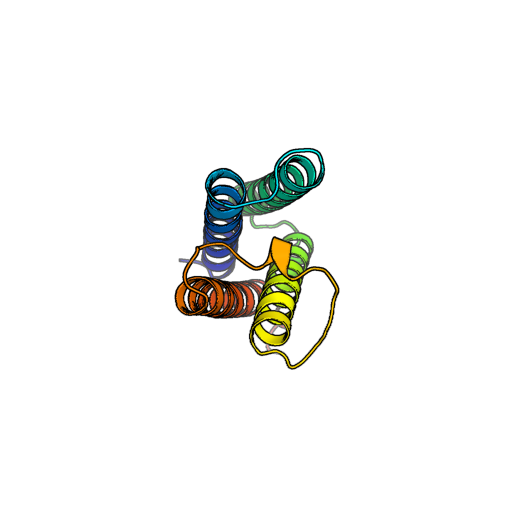 -3.937 -5.501 0.176 1.00 98.31 107 THR A CA 1
ATOM 794 C C . THR A 1 107 ? -4.153 -5.905 -1.280 1.00 98.31 107 THR A C 1
ATOM 796 O O . THR A 1 107 ? -3.207 -6.247 -1.989 1.00 98.31 107 THR A O 1
ATOM 799 N N . THR A 1 108 ? -5.398 -5.840 -1.754 1.00 97.94 108 THR A N 1
ATOM 800 C CA . THR A 1 108 ? -5.755 -6.241 -3.122 1.00 97.94 108 THR A CA 1
ATOM 801 C C . THR A 1 108 ? -5.073 -5.342 -4.152 1.00 97.94 108 THR A C 1
ATOM 803 O O . THR A 1 108 ? -4.462 -5.830 -5.104 1.00 97.94 108 THR A O 1
ATOM 806 N N . ALA A 1 109 ? -5.115 -4.026 -3.946 1.00 97.88 109 ALA A N 1
ATOM 807 C CA . ALA A 1 109 ? -4.438 -3.067 -4.808 1.00 97.88 109 ALA A CA 1
ATOM 808 C C . ALA A 1 109 ? -2.912 -3.283 -4.820 1.00 97.88 109 ALA A C 1
ATOM 810 O O . ALA A 1 109 ? -2.305 -3.287 -5.891 1.00 97.88 109 ALA A O 1
ATOM 811 N N . ALA A 1 110 ? -2.290 -3.551 -3.670 1.00 98.00 110 ALA A N 1
ATOM 812 C CA . ALA A 1 110 ? -0.864 -3.856 -3.586 1.00 98.00 110 ALA A CA 1
ATOM 813 C C . ALA A 1 110 ? -0.506 -5.160 -4.318 1.00 98.00 110 ALA A C 1
ATOM 815 O O . ALA A 1 110 ? 0.473 -5.195 -5.065 1.00 98.00 110 ALA A O 1
ATOM 816 N N . ALA A 1 111 ? -1.336 -6.203 -4.212 1.00 97.56 111 ALA A N 1
ATOM 817 C CA . ALA A 1 111 ? -1.154 -7.449 -4.959 1.00 97.56 111 ALA A CA 1
ATOM 818 C C . ALA A 1 111 ? -1.190 -7.220 -6.481 1.00 97.56 111 ALA A C 1
ATOM 820 O O . ALA A 1 111 ? -0.345 -7.737 -7.219 1.00 97.56 111 ALA A O 1
ATOM 821 N N . PHE A 1 112 ? -2.126 -6.398 -6.965 1.00 97.06 112 PHE A N 1
ATOM 822 C CA . PHE A 1 112 ? -2.168 -6.010 -8.376 1.00 97.06 112 PHE A CA 1
ATOM 823 C C . PHE A 1 112 ? -0.960 -5.162 -8.785 1.00 97.06 112 PHE A C 1
ATOM 825 O O . PHE A 1 112 ? -0.424 -5.361 -9.877 1.00 97.06 112 PHE A O 1
ATOM 832 N N . ALA A 1 113 ? -0.483 -4.264 -7.919 1.00 96.75 113 ALA A N 1
ATOM 833 C CA . ALA A 1 113 ? 0.727 -3.488 -8.181 1.00 96.75 113 ALA A CA 1
ATOM 834 C C . ALA A 1 113 ? 1.939 -4.415 -8.357 1.00 96.75 113 ALA A C 1
ATOM 836 O O . ALA A 1 113 ? 2.643 -4.303 -9.362 1.00 96.75 113 ALA A O 1
ATOM 837 N N . VAL A 1 114 ? 2.119 -5.399 -7.467 1.00 96.25 114 VAL A N 1
ATOM 838 C CA . VAL A 1 114 ? 3.137 -6.452 -7.616 1.00 96.25 114 VAL A CA 1
ATOM 839 C C . VAL A 1 114 ? 2.965 -7.175 -8.953 1.00 96.25 114 VAL A C 1
ATOM 841 O O . VAL A 1 114 ? 3.920 -7.282 -9.723 1.00 96.25 114 VAL A O 1
ATOM 844 N N . HIS A 1 115 ? 1.747 -7.614 -9.283 1.00 94.62 115 HIS A N 1
ATOM 845 C CA . HIS A 1 115 ? 1.467 -8.329 -10.530 1.00 94.62 115 HIS A CA 1
ATOM 846 C C . HIS A 1 115 ? 1.858 -7.534 -11.786 1.00 94.62 115 HIS A C 1
ATOM 848 O O . HIS A 1 115 ? 2.366 -8.108 -12.754 1.00 94.62 115 HIS A O 1
ATOM 854 N N . PHE A 1 116 ? 1.610 -6.223 -11.797 1.00 94.56 116 PHE A N 1
ATOM 855 C CA . PHE A 1 116 ? 1.946 -5.363 -12.931 1.00 94.56 116 PHE A CA 1
ATOM 856 C C . PHE A 1 116 ? 3.434 -5.012 -13.012 1.00 94.56 116 PHE A C 1
ATOM 858 O O . PHE A 1 116 ? 3.938 -4.788 -14.116 1.00 94.56 116 PHE A O 1
ATOM 865 N N . LEU A 1 117 ? 4.127 -4.955 -11.873 1.00 93.56 117 LEU A N 1
ATOM 866 C CA . LEU A 1 117 ? 5.524 -4.527 -11.786 1.00 93.56 117 LEU A CA 1
ATOM 867 C C . LEU A 1 117 ? 6.524 -5.681 -11.908 1.00 93.56 117 LEU A C 1
ATOM 869 O O . LEU A 1 117 ? 7.656 -5.444 -12.339 1.00 93.56 117 LEU A O 1
ATOM 873 N N . LEU A 1 118 ? 6.115 -6.916 -11.599 1.00 91.50 118 LEU A N 1
ATOM 874 C CA . LEU A 1 118 ? 6.961 -8.100 -11.741 1.00 91.50 118 LEU A CA 1
ATOM 875 C C . LEU A 1 118 ? 7.501 -8.235 -13.181 1.00 91.50 118 LEU A C 1
ATOM 877 O O . LEU A 1 118 ? 6.713 -8.311 -14.135 1.00 91.50 118 LEU A O 1
ATOM 881 N N . PRO A 1 119 ? 8.836 -8.291 -13.363 1.00 82.12 119 PRO A N 1
ATOM 882 C CA . PRO A 1 119 ? 9.434 -8.609 -14.653 1.00 82.12 119 PRO A CA 1
ATOM 883 C C . PRO A 1 119 ? 8.973 -9.995 -15.107 1.00 82.12 119 PRO A C 1
ATOM 885 O O . PRO A 1 119 ? 8.968 -10.938 -14.318 1.00 82.12 119 PRO A O 1
ATOM 888 N N . ARG A 1 120 ? 8.591 -10.137 -16.379 1.00 78.94 120 ARG A N 1
ATOM 889 C CA . ARG A 1 120 ? 8.308 -11.453 -16.962 1.00 78.94 120 ARG A CA 1
ATOM 890 C C . ARG A 1 120 ? 9.487 -11.907 -17.810 1.00 78.94 120 ARG A C 1
ATOM 892 O O . ARG A 1 120 ? 10.082 -11.057 -18.475 1.00 78.94 120 ARG A O 1
ATOM 899 N N . PRO A 1 121 ? 9.793 -13.216 -17.824 1.00 75.12 121 PRO A N 1
ATOM 900 C CA . PRO A 1 121 ? 10.717 -13.760 -18.803 1.00 75.12 121 PRO A CA 1
ATOM 901 C C . PRO A 1 121 ? 10.232 -13.387 -20.205 1.00 75.12 121 PRO A C 1
ATOM 903 O O . PRO A 1 121 ? 9.021 -13.395 -20.466 1.00 75.12 121 PRO A O 1
ATOM 906 N N . ALA A 1 122 ? 11.162 -13.056 -21.101 1.00 74.50 122 ALA A N 1
ATOM 907 C CA . ALA A 1 122 ? 10.836 -13.015 -22.518 1.00 74.50 122 ALA A CA 1
ATOM 908 C C . ALA A 1 122 ? 10.281 -14.394 -22.903 1.00 74.50 122 ALA A C 1
ATOM 910 O O . ALA A 1 122 ? 10.812 -15.415 -22.463 1.00 74.50 122 ALA A O 1
ATOM 911 N N . ARG A 1 123 ? 9.177 -14.426 -23.658 1.00 67.81 123 ARG A N 1
ATOM 912 C CA . ARG A 1 123 ? 8.728 -15.685 -24.260 1.00 67.81 123 ARG A CA 1
ATOM 913 C C . ARG A 1 123 ? 9.872 -16.155 -25.162 1.00 67.81 123 ARG A C 1
ATOM 915 O O . ARG A 1 123 ? 10.276 -15.383 -26.030 1.00 67.81 123 ARG A O 1
ATOM 922 N N . ALA A 1 124 ? 10.422 -17.326 -24.845 1.00 60.59 124 ALA A N 1
ATOM 923 C CA . ALA A 1 124 ? 11.432 -17.997 -25.653 1.00 60.59 124 ALA A CA 1
ATOM 924 C C . ALA A 1 124 ? 10.867 -18.345 -27.034 1.00 60.59 124 ALA A C 1
ATOM 926 O O . ALA A 1 124 ? 9.638 -18.590 -27.109 1.00 60.59 124 ALA A O 1
#

Organism: NCBI:txid1051531

pLDDT: mean 93.03, std 6.65, range [60.59, 98.38]